Protein AF-A0A945AAD3-F1 (afdb_monomer)

Sequence (57 aa):
MDRWPETIVVFLNKKMGCVGCSMAPFETLSEAANIYGLCCTRFINDLQARINSQEMA

Mean predicted aligned error: 3.87 Å

Nearest PDB structures (foldseek):
  3vfz-assembly3_B  TM=5.479E-01  e=3.309E+00  Mycobacterium tuberculosis
  2of7-assembly1_A-2  TM=5.257E-01  e=4.471E+00  Streptomyces coelicolor
  7l7b-assembly1_F  TM=5.881E-01  e=7.236E+00  Clostridia bacterium
  3qkx-assembly1_A  TM=5.028E-01  e=7.685E+00  Haemophilus influenzae

Radius of gyration: 11.2 Å; Cα contacts (8 Å, |Δi|>4): 30; chains: 1; bounding box: 31×20×25 Å

pLDDT: mean 89.21, std 9.44, range [50.19, 96.44]

Secondary structure (DSSP, 8-state):
--S-GGGHHHHHHTT-GGGGSTTGGGS-HHHHHHHTT--HHHHHHHHHHHHHHHHT-

Foldseek 3Di:
DVVQVQLVVLCVVLVNPCCPPPCNVVDDLVRSCVVSVHDSVVSVVSSVVRVVVVVVD

Solvent-accessible surface area (backbone atoms only — not comparable to full-atom values): 3548 Å² total; per-residue (Å²): 104,87,90,51,60,75,40,52,58,59,41,55,76,68,67,49,80,55,74,86,43,92,64,40,88,81,53,52,72,58,58,54,20,54,77,71,74,44,62,45,70,62,53,51,50,55,43,50,53,42,55,56,60,55,78,77,106

Structure (mmCIF, N/CA/C/O backbone):
data_AF-A0A945AAD3-F1
#
_entry.id   AF-A0A945AAD3-F1
#
loop_
_atom_site.group_PDB
_atom_site.id
_atom_site.type_symbol
_atom_site.label_atom_id
_atom_site.label_alt_id
_atom_site.label_comp_id
_atom_site.label_asym_id
_atom_site.label_entity_id
_atom_site.label_seq_id
_atom_site.pdbx_PDB_ins_code
_atom_site.Cartn_x
_atom_site.Cartn_y
_atom_site.Cartn_z
_atom_site.occupancy
_atom_site.B_iso_or_equiv
_atom_site.auth_seq_id
_atom_site.auth_comp_id
_atom_site.auth_asym_id
_atom_site.auth_atom_id
_atom_site.pdbx_PDB_model_num
ATOM 1 N N . MET A 1 1 ? -5.618 -8.735 -5.583 1.00 81.44 1 MET A N 1
ATOM 2 C CA . MET A 1 1 ? -6.437 -7.748 -4.836 1.00 81.44 1 MET A CA 1
ATOM 3 C C . MET A 1 1 ? -7.916 -8.119 -4.815 1.00 81.44 1 MET A C 1
ATOM 5 O O . MET A 1 1 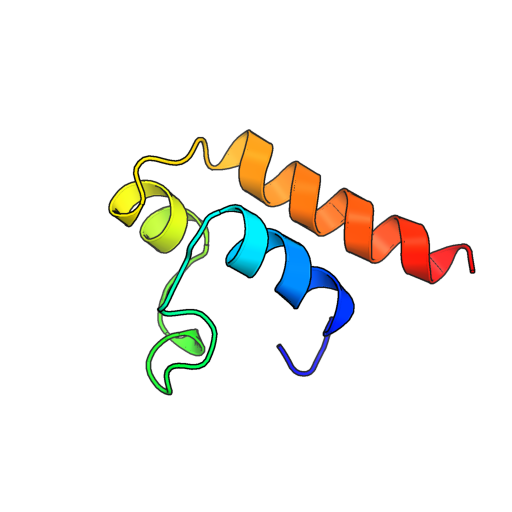? -8.702 -7.402 -4.221 1.00 81.44 1 MET A O 1
ATOM 9 N N . ASP A 1 2 ? -8.277 -9.280 -5.356 1.00 85.12 2 ASP A N 1
ATOM 10 C CA . ASP A 1 2 ? -9.646 -9.799 -5.402 1.00 85.12 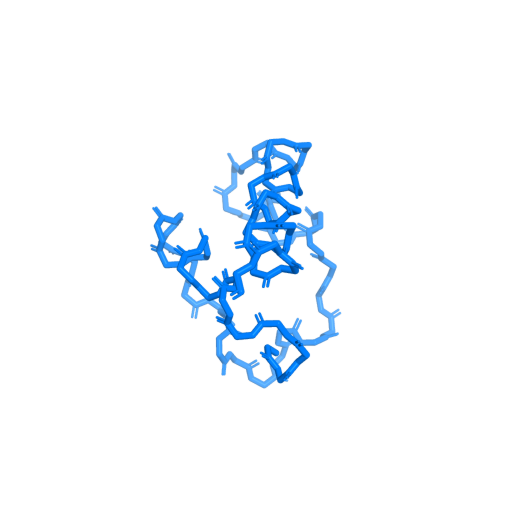2 ASP A CA 1
ATOM 11 C C . ASP A 1 2 ? -10.224 -10.140 -4.026 1.00 85.12 2 ASP A C 1
ATOM 13 O O . ASP A 1 2 ? -11.421 -10.006 -3.811 1.00 85.12 2 ASP A O 1
ATOM 17 N N . ARG A 1 3 ? -9.373 -10.565 -3.081 1.00 88.69 3 ARG A N 1
ATOM 18 C C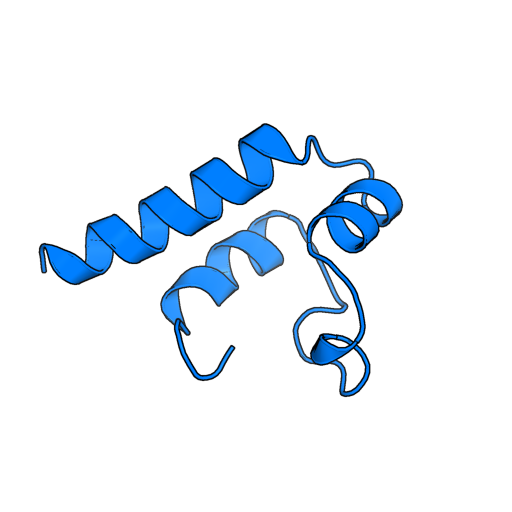A . ARG A 1 3 ? -9.811 -10.964 -1.737 1.00 88.69 3 ARG A CA 1
ATOM 19 C C . ARG A 1 3 ? -10.120 -9.782 -0.813 1.00 88.69 3 ARG A C 1
ATOM 21 O O . ARG A 1 3 ? -11.030 -9.889 -0.007 1.00 88.69 3 ARG A O 1
ATOM 28 N N . TRP A 1 4 ? -9.343 -8.704 -0.918 1.00 92.12 4 TRP A N 1
ATOM 29 C CA . TRP A 1 4 ? -9.422 -7.530 -0.037 1.00 92.12 4 TRP A CA 1
ATOM 30 C C . TRP A 1 4 ? -9.225 -6.240 -0.845 1.00 92.12 4 TRP A C 1
ATOM 32 O O . TRP A 1 4 ? -8.149 -5.628 -0.784 1.00 92.12 4 TRP A O 1
ATOM 42 N N . PRO A 1 5 ? -10.202 -5.843 -1.675 1.00 91.62 5 PRO A N 1
ATOM 43 C CA . PRO A 1 5 ? -10.099 -4.646 -2.510 1.00 91.62 5 PRO A CA 1
ATOM 44 C C . PRO A 1 5 ? -9.867 -3.358 -1.698 1.00 91.62 5 PRO A C 1
ATOM 46 O O . PRO A 1 5 ? -9.178 -2.449 -2.154 1.00 91.62 5 PRO A O 1
ATOM 49 N N . GLU A 1 6 ? -10.338 -3.283 -0.457 1.00 92.44 6 GLU A N 1
ATOM 50 C CA . GLU A 1 6 ? -10.113 -2.173 0.473 1.00 92.44 6 GLU A CA 1
ATOM 51 C C . GLU A 1 6 ? -8.628 -1.909 0.762 1.00 92.44 6 GLU A C 1
ATOM 53 O O . GLU A 1 6 ? -8.241 -0.791 1.112 1.00 92.44 6 GLU A O 1
ATOM 58 N N . THR A 1 7 ? -7.766 -2.914 0.585 1.00 93.88 7 THR A N 1
ATOM 59 C CA . THR A 1 7 ? -6.324 -2.762 0.803 1.00 93.88 7 THR A CA 1
ATOM 60 C C . THR A 1 7 ? -5.639 -1.968 -0.307 1.00 93.88 7 THR A C 1
ATOM 62 O O . THR A 1 7 ? -4.571 -1.410 -0.056 1.00 93.88 7 THR A O 1
ATOM 65 N N . ILE A 1 8 ? -6.264 -1.817 -1.487 1.00 92.19 8 ILE A N 1
ATOM 66 C CA . ILE A 1 8 ? -5.728 -1.074 -2.646 1.00 92.19 8 ILE A CA 1
ATOM 67 C C . ILE A 1 8 ? -5.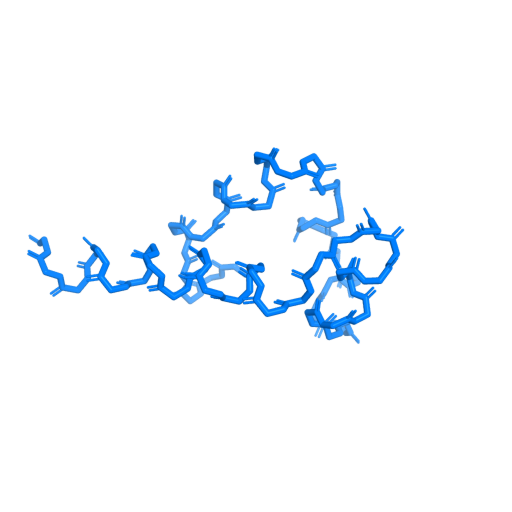237 0.320 -2.232 1.00 92.19 8 ILE A C 1
ATOM 69 O O . ILE A 1 8 ? -4.142 0.743 -2.609 1.00 92.19 8 ILE A O 1
ATOM 73 N N . VAL A 1 9 ? -6.009 1.022 -1.396 1.00 92.00 9 VAL A N 1
ATOM 74 C CA . VAL A 1 9 ? -5.679 2.385 -0.952 1.00 92.00 9 VAL A CA 1
ATOM 75 C C . VAL A 1 9 ? -4.352 2.453 -0.187 1.00 92.00 9 VAL A C 1
ATOM 77 O O . VAL A 1 9 ? -3.650 3.460 -0.256 1.00 92.00 9 VAL A O 1
ATOM 80 N N . VAL A 1 10 ? -3.958 1.381 0.511 1.00 94.19 10 VAL A N 1
ATOM 81 C CA . VAL A 1 10 ? -2.689 1.319 1.254 1.00 94.19 10 VAL A CA 1
ATOM 82 C C . VAL A 1 10 ? -1.501 1.344 0.294 1.00 94.19 10 VAL A C 1
ATOM 84 O O . VAL A 1 10 ? -0.527 2.050 0.560 1.00 94.19 10 VAL A O 1
ATOM 87 N N . PHE A 1 11 ? -1.598 0.617 -0.821 1.00 93.75 11 PHE A N 1
ATOM 88 C CA . PHE A 1 11 ? -0.575 0.586 -1.868 1.00 93.75 11 PHE A CA 1
ATOM 89 C C . PHE A 1 11 ? -0.503 1.923 -2.613 1.00 93.75 11 PHE A C 1
ATOM 91 O O . PHE A 1 11 ? 0.588 2.469 -2.794 1.00 93.75 11 PHE A O 1
ATOM 98 N N . LEU A 1 12 ? -1.656 2.502 -2.969 1.00 91.44 12 LEU A N 1
ATOM 99 C CA . LEU A 1 12 ? -1.726 3.803 -3.646 1.00 91.44 12 LEU A CA 1
ATOM 100 C C . LEU A 1 12 ? -1.137 4.934 -2.789 1.00 91.44 12 LEU A C 1
ATOM 102 O O . LEU A 1 12 ? -0.340 5.730 -3.284 1.00 91.44 12 LEU A O 1
ATOM 106 N N . ASN A 1 13 ? -1.439 4.963 -1.487 1.00 92.88 13 ASN A N 1
ATOM 107 C CA . ASN A 1 13 ? -0.883 5.952 -0.555 1.00 92.88 13 ASN A CA 1
ATOM 108 C C . ASN A 1 13 ? 0.643 5.854 -0.417 1.00 92.88 13 ASN A C 1
ATOM 110 O O . ASN A 1 13 ? 1.308 6.850 -0.142 1.00 92.88 13 ASN A O 1
ATOM 114 N N . LYS A 1 14 ? 1.203 4.658 -0.620 1.00 92.38 14 LYS A N 1
ATOM 115 C CA . LYS A 1 14 ? 2.650 4.409 -0.626 1.00 92.38 14 LYS A CA 1
ATOM 116 C C . LYS A 1 14 ? 3.274 4.551 -2.020 1.00 92.38 14 LYS A C 1
ATOM 118 O O . LYS A 1 14 ? 4.452 4.255 -2.183 1.00 92.38 14 LYS A O 1
ATOM 123 N N . LYS A 1 15 ? 2.501 5.025 -3.009 1.00 90.06 15 LYS A N 1
ATOM 124 C CA . LYS A 1 15 ? 2.902 5.209 -4.414 1.00 90.06 15 LYS A CA 1
ATOM 125 C C . LYS A 1 15 ? 3.452 3.929 -5.057 1.00 90.06 15 LYS A C 1
ATOM 127 O O . LYS A 1 15 ? 4.332 3.989 -5.912 1.00 90.06 15 LYS A O 1
ATOM 132 N N . MET A 1 16 ? 2.925 2.772 -4.655 1.00 89.69 16 MET A N 1
ATOM 133 C CA . MET A 1 16 ? 3.314 1.490 -5.234 1.00 89.69 16 MET A CA 1
ATOM 134 C C . MET A 1 16 ? 2.621 1.297 -6.583 1.00 89.69 16 MET A C 1
ATOM 136 O O . MET A 1 16 ? 1.417 1.056 -6.645 1.00 89.69 16 MET A O 1
ATOM 140 N N . GLY A 1 17 ? 3.387 1.405 -7.670 1.00 80.81 17 GLY A N 1
ATOM 141 C CA . GLY A 1 17 ? 2.880 1.254 -9.037 1.00 80.81 17 GLY A CA 1
ATOM 142 C C . GLY A 1 17 ? 2.666 -0.203 -9.459 1.00 80.81 17 GLY A C 1
ATOM 143 O O . GLY A 1 17 ? 1.896 -0.470 -10.376 1.00 80.81 17 GLY A O 1
ATOM 144 N N . CYS A 1 18 ? 3.305 -1.156 -8.772 1.00 79.06 18 CYS A N 1
ATOM 145 C CA . CYS A 1 18 ? 3.270 -2.576 -9.140 1.00 79.06 18 CYS A CA 1
ATOM 146 C C . CYS A 1 18 ? 1.937 -3.263 -8.839 1.00 79.06 18 CYS A C 1
ATOM 148 O O . CYS A 1 18 ? 1.723 -4.375 -9.308 1.00 79.06 18 CYS A O 1
ATOM 150 N N . VAL A 1 19 ? 1.059 -2.654 -8.037 1.00 82.56 19 VAL A N 1
ATOM 151 C CA . VAL A 1 19 ? -0.004 -3.400 -7.358 1.00 82.56 19 VAL A CA 1
ATOM 152 C C . VAL A 1 19 ? -0.971 -4.090 -8.337 1.00 82.56 19 VAL A C 1
ATOM 154 O O . VAL A 1 19 ? -1.395 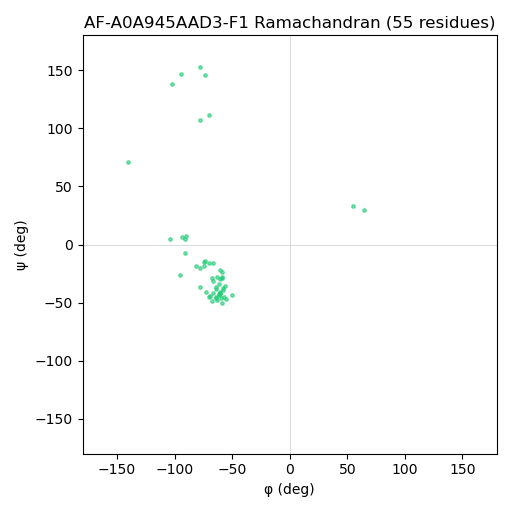-5.208 -8.076 1.00 82.56 19 VAL A O 1
ATOM 157 N N . GLY A 1 20 ? -1.250 -3.488 -9.498 1.00 82.00 20 GLY A N 1
ATOM 158 C CA . GLY A 1 20 ? -2.098 -4.064 -10.556 1.00 82.00 20 GLY A CA 1
ATOM 159 C C . GLY A 1 20 ? -1.358 -4.847 -11.650 1.00 82.00 20 GLY A C 1
ATOM 160 O O . GLY A 1 20 ? -1.968 -5.209 -12.651 1.00 82.00 20 GLY A O 1
ATOM 161 N N . CYS A 1 21 ? -0.050 -5.070 -11.510 1.00 86.25 21 CYS A N 1
ATOM 162 C CA . CYS A 1 21 ? 0.746 -5.796 -12.498 1.00 86.25 21 CYS A CA 1
ATOM 163 C C . CYS A 1 21 ? 0.446 -7.303 -12.452 1.00 86.25 21 CYS A C 1
ATOM 165 O O . CYS A 1 21 ? 0.264 -7.872 -11.378 1.00 86.25 21 CYS A O 1
ATOM 167 N N . SER A 1 22 ? 0.487 -7.982 -13.602 1.00 89.31 22 SER A N 1
ATOM 168 C CA . SER A 1 22 ? 0.337 -9.445 -13.685 1.00 89.31 22 SER A CA 1
ATOM 169 C C . SER A 1 22 ? 1.419 -10.217 -12.918 1.00 89.31 22 SER A C 1
ATOM 171 O O . SER A 1 22 ? 1.199 -11.364 -12.543 1.00 89.31 22 SER A O 1
ATOM 173 N N . MET A 1 23 ? 2.571 -9.587 -12.666 1.00 88.31 23 MET A N 1
ATOM 174 C CA . MET A 1 23 ? 3.672 -10.151 -11.878 1.00 88.31 23 MET A CA 1
ATOM 175 C C . MET A 1 23 ? 3.462 -10.016 -10.361 1.00 88.31 23 MET A C 1
ATOM 177 O O . MET A 1 23 ? 4.091 -10.745 -9.602 1.00 88.31 23 MET A O 1
ATOM 181 N N . ALA A 1 24 ? 2.578 -9.123 -9.901 1.00 88.88 24 ALA A N 1
ATOM 182 C CA . ALA A 1 24 ? 2.408 -8.823 -8.476 1.00 88.88 24 ALA A CA 1
ATOM 183 C C . ALA A 1 24 ? 2.076 -10.044 -7.586 1.00 88.88 24 ALA A C 1
ATOM 185 O O . ALA A 1 24 ? 2.581 -10.095 -6.469 1.00 88.88 24 ALA A O 1
ATOM 186 N N . PRO A 1 25 ? 1.289 -11.052 -8.027 1.00 89.88 25 PRO A N 1
ATOM 187 C CA . PRO A 1 25 ? 1.011 -12.241 -7.212 1.00 89.88 25 PRO A CA 1
ATOM 188 C C . PRO A 1 25 ? 2.228 -13.136 -6.943 1.00 89.88 25 PRO A C 1
ATOM 190 O O . PRO A 1 25 ? 2.156 -13.999 -6.072 1.00 89.88 25 PRO A O 1
ATOM 193 N N . PHE A 1 26 ? 3.313 -12.967 -7.703 1.00 92.00 26 PHE A N 1
ATOM 194 C CA . PHE A 1 26 ? 4.543 -13.750 -7.562 1.00 92.00 26 PHE A CA 1
ATOM 195 C C . PHE A 1 26 ? 5.555 -13.101 -6.609 1.00 92.00 26 PHE A C 1
ATOM 197 O O . PHE A 1 26 ? 6.570 -13.715 -6.298 1.00 92.00 26 PHE A O 1
ATOM 204 N N . GLU A 1 27 ? 5.286 -11.880 -6.148 1.00 90.62 27 GLU A N 1
ATOM 205 C CA . GLU A 1 27 ? 6.135 -11.132 -5.225 1.00 90.62 27 GLU A CA 1
ATOM 206 C C . GLU A 1 27 ? 5.561 -11.195 -3.804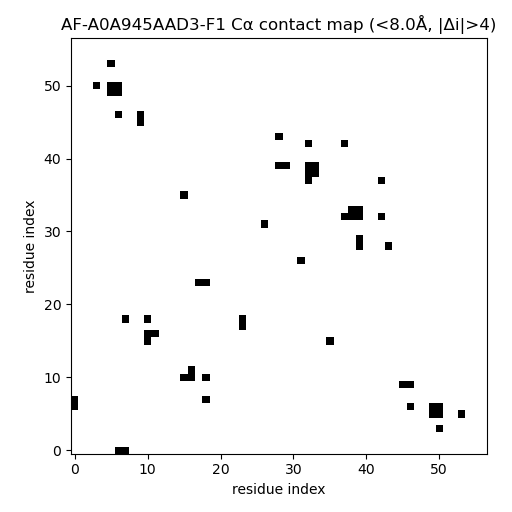 1.00 90.62 27 GLU A C 1
ATOM 208 O O . GLU A 1 27 ? 4.351 -11.063 -3.590 1.00 90.62 27 GLU A O 1
ATOM 213 N N . THR A 1 28 ? 6.420 -11.375 -2.798 1.00 93.75 28 THR A N 1
ATOM 214 C CA . THR A 1 28 ? 5.979 -11.273 -1.404 1.00 93.75 28 THR A CA 1
ATOM 215 C C . THR A 1 28 ? 5.831 -9.812 -0.973 1.00 93.75 28 THR A C 1
ATOM 217 O O . THR A 1 28 ? 6.547 -8.919 -1.422 1.00 93.75 28 THR A O 1
ATOM 220 N N . LEU A 1 29 ? 4.957 -9.548 0.003 1.00 92.94 29 LEU A N 1
ATOM 221 C CA . LEU A 1 29 ? 4.804 -8.197 0.565 1.00 92.94 29 LEU A CA 1
ATOM 222 C C . LEU A 1 29 ? 6.106 -7.650 1.172 1.00 92.94 29 LEU A C 1
ATOM 224 O O . LEU A 1 29 ? 6.299 -6.437 1.201 1.00 92.94 29 LEU A O 1
ATOM 228 N N . SER A 1 30 ? 6.994 -8.530 1.648 1.00 94.56 30 SER A N 1
ATOM 229 C CA . SER A 1 30 ? 8.295 -8.136 2.191 1.00 94.56 30 SER A CA 1
ATOM 230 C C . SER A 1 30 ? 9.265 -7.702 1.094 1.00 94.56 30 SER A C 1
ATOM 232 O O . SER A 1 30 ? 9.970 -6.711 1.275 1.00 94.56 30 SER A O 1
ATOM 234 N N . GLU A 1 31 ? 9.300 -8.405 -0.041 1.00 94.62 31 GLU A N 1
ATOM 235 C CA . GLU A 1 31 ? 10.093 -7.999 -1.209 1.00 94.62 31 GLU A CA 1
ATOM 236 C C . GLU A 1 31 ? 9.596 -6.666 -1.763 1.00 94.62 31 GLU A C 1
ATOM 238 O O . GLU A 1 31 ? 10.385 -5.731 -1.915 1.00 94.62 31 GLU A O 1
ATOM 243 N N . ALA A 1 32 ? 8.278 -6.537 -1.935 1.00 92.50 32 ALA A N 1
ATOM 244 C CA . ALA A 1 32 ? 7.649 -5.296 -2.359 1.00 92.50 32 ALA A CA 1
ATOM 245 C C . ALA A 1 32 ? 7.983 -4.141 -1.396 1.00 92.50 32 ALA A C 1
ATOM 247 O O . ALA A 1 32 ? 8.359 -3.050 -1.819 1.00 92.50 32 ALA A O 1
ATOM 248 N N . ALA A 1 33 ? 7.906 -4.368 -0.080 1.00 94.38 33 ALA A N 1
ATOM 249 C CA . ALA A 1 33 ? 8.284 -3.358 0.905 1.00 94.38 33 ALA A CA 1
ATOM 250 C C . ALA A 1 33 ? 9.758 -2.947 0.767 1.00 94.38 33 ALA A C 1
ATOM 252 O O . ALA A 1 33 ? 10.059 -1.756 0.801 1.00 94.38 33 ALA A O 1
ATOM 253 N N . ASN A 1 34 ? 10.664 -3.904 0.560 1.00 95.12 34 ASN A N 1
ATOM 254 C CA . ASN A 1 34 ? 12.090 -3.637 0.402 1.00 95.12 34 ASN A CA 1
ATOM 255 C C . ASN A 1 34 ? 12.399 -2.809 -0.859 1.00 95.12 34 ASN A C 1
ATOM 257 O O . ASN A 1 34 ? 13.127 -1.823 -0.772 1.00 95.12 34 ASN A O 1
ATOM 261 N N . ILE A 1 35 ? 11.800 -3.148 -2.007 1.00 92.56 35 ILE A N 1
ATOM 262 C CA . ILE A 1 35 ? 11.975 -2.417 -3.280 1.00 92.56 35 ILE A CA 1
ATOM 263 C C . ILE A 1 35 ? 11.571 -0.947 -3.140 1.00 92.56 35 ILE A C 1
ATOM 265 O O . ILE A 1 35 ? 12.234 -0.057 -3.670 1.00 92.56 35 ILE A O 1
ATOM 269 N N . TYR A 1 36 ? 10.496 -0.687 -2.397 1.00 92.31 36 TYR A N 1
ATOM 270 C CA . TYR A 1 36 ? 9.968 0.657 -2.178 1.00 92.31 36 TYR A CA 1
ATOM 271 C C . TYR A 1 36 ? 10.550 1.355 -0.933 1.00 92.31 36 TYR A C 1
ATOM 273 O O . TYR A 1 36 ? 10.109 2.454 -0.593 1.00 92.31 36 TYR A O 1
ATOM 281 N N . GLY A 1 37 ? 11.523 0.751 -0.239 1.00 95.00 37 GLY A N 1
ATOM 282 C CA . GLY A 1 37 ? 12.150 1.331 0.957 1.00 95.00 37 GLY A CA 1
ATOM 283 C C . GLY A 1 37 ? 11.192 1.498 2.145 1.00 95.00 37 GLY A C 1
ATOM 284 O O . GLY A 1 37 ? 11.332 2.422 2.947 1.00 95.00 37 GLY A O 1
ATOM 285 N N . LEU A 1 38 ? 10.183 0.635 2.247 1.00 95.12 38 LEU A N 1
ATOM 286 C CA . LEU A 1 38 ? 9.140 0.676 3.265 1.00 95.12 38 LEU A CA 1
ATOM 287 C C . LEU A 1 38 ? 9.490 -0.217 4.460 1.00 95.12 38 LEU A C 1
ATOM 289 O O . LEU A 1 38 ? 10.033 -1.311 4.323 1.00 95.12 38 LEU A O 1
ATOM 293 N N . CYS A 1 39 ? 9.070 0.198 5.656 1.00 96.00 39 CYS A N 1
ATOM 294 C CA . CYS A 1 39 ? 9.080 -0.687 6.817 1.00 96.00 39 CYS A CA 1
ATOM 295 C C . CYS A 1 39 ? 8.007 -1.775 6.650 1.00 96.00 39 CYS A C 1
ATOM 297 O O . CYS A 1 39 ? 6.810 -1.478 6.724 1.00 96.00 39 CYS A O 1
ATOM 299 N N . CYS A 1 40 ? 8.436 -3.029 6.472 1.00 94.62 40 CYS A N 1
ATOM 300 C CA . CYS A 1 40 ? 7.543 -4.170 6.258 1.00 94.62 40 CYS A CA 1
ATOM 301 C C . CYS A 1 40 ? 6.497 -4.307 7.377 1.00 94.62 40 CYS A C 1
ATOM 303 O O . CYS A 1 40 ? 5.307 -4.399 7.096 1.00 94.62 40 CYS A O 1
ATOM 305 N N . THR A 1 41 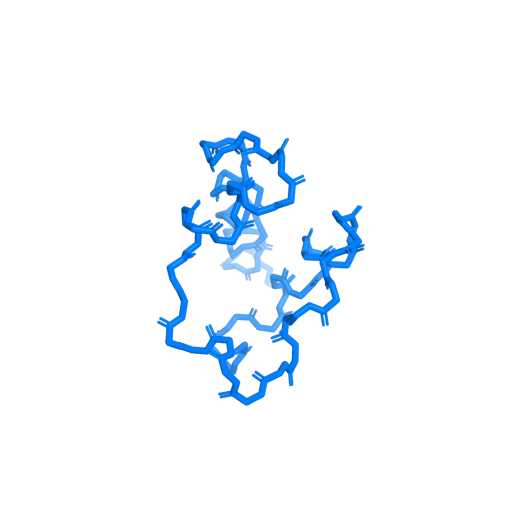? 6.900 -4.221 8.647 1.00 95.94 41 THR A N 1
ATOM 306 C CA . THR A 1 41 ? 5.971 -4.341 9.785 1.00 95.94 41 THR A CA 1
ATOM 307 C C . THR A 1 41 ? 4.875 -3.279 9.754 1.00 95.94 41 THR A C 1
ATOM 309 O O . THR A 1 41 ? 3.696 -3.592 9.901 1.00 95.94 41 THR A O 1
ATOM 312 N N . ARG A 1 42 ? 5.240 -2.015 9.505 1.00 95.50 42 ARG A N 1
ATOM 313 C CA . ARG A 1 42 ? 4.260 -0.926 9.398 1.00 95.50 42 ARG A CA 1
ATOM 314 C C . ARG A 1 42 ? 3.330 -1.129 8.205 1.00 95.50 42 ARG A C 1
ATOM 316 O O . ARG A 1 42 ? 2.140 -0.861 8.305 1.00 95.50 42 ARG A O 1
ATOM 323 N N . PHE A 1 43 ? 3.865 -1.618 7.091 1.00 95.31 43 PHE A N 1
ATOM 324 C CA . PHE A 1 43 ? 3.077 -1.887 5.900 1.00 95.31 43 PHE A CA 1
ATOM 325 C C . PHE A 1 43 ? 2.025 -2.979 6.131 1.00 95.31 43 PHE A C 1
ATOM 327 O O . PHE A 1 43 ? 0.861 -2.762 5.804 1.00 95.31 43 PHE A O 1
ATOM 334 N N . ILE A 1 44 ? 2.400 -4.096 6.760 1.00 95.38 44 ILE A N 1
ATOM 335 C CA . ILE A 1 44 ? 1.459 -5.164 7.121 1.00 95.38 44 ILE A CA 1
ATOM 336 C C . ILE A 1 44 ? 0.389 -4.656 8.095 1.00 95.38 44 ILE A C 1
ATOM 338 O O . ILE A 1 44 ? -0.793 -4.918 7.880 1.00 95.38 44 ILE A O 1
ATOM 342 N N . ASN A 1 45 ? 0.774 -3.871 9.105 1.00 96.44 45 ASN A N 1
ATOM 343 C CA . ASN A 1 45 ? -0.182 -3.295 10.054 1.00 96.44 45 ASN A CA 1
ATOM 344 C C . ASN A 1 45 ? -1.211 -2.388 9.360 1.00 96.44 45 ASN A C 1
ATOM 346 O O . ASN A 1 45 ? -2.399 -2.463 9.665 1.00 96.44 45 ASN A O 1
ATOM 350 N N . ASP A 1 46 ? -0.784 -1.566 8.396 1.00 95.19 46 ASP A N 1
ATOM 351 C CA . ASP A 1 46 ? -1.699 -0.714 7.629 1.00 95.19 46 ASP A CA 1
ATOM 352 C C . ASP A 1 46 ? -2.694 -1.543 6.793 1.00 95.19 46 ASP A C 1
ATOM 354 O O . ASP A 1 46 ? -3.854 -1.153 6.656 1.00 95.19 46 ASP A O 1
ATOM 358 N N . LEU A 1 47 ? -2.262 -2.685 6.240 1.00 94.88 47 LEU A N 1
ATOM 359 C CA . LEU A 1 47 ? -3.139 -3.607 5.507 1.00 94.88 47 LEU A CA 1
ATOM 360 C C . LEU A 1 47 ? -4.162 -4.259 6.444 1.00 94.88 47 LEU A C 1
ATOM 362 O O . LEU A 1 47 ? -5.358 -4.234 6.160 1.00 94.88 47 LEU A O 1
ATOM 366 N N . GLN A 1 48 ? -3.706 -4.781 7.585 1.00 95.56 48 GLN A N 1
ATOM 367 C CA . GLN A 1 48 ? -4.573 -5.399 8.591 1.00 95.56 48 GLN A CA 1
ATOM 368 C C . GLN A 1 48 ? -5.600 -4.413 9.144 1.00 95.56 48 GLN A C 1
ATOM 370 O O . GLN A 1 48 ? -6.768 -4.762 9.290 1.00 95.56 48 GLN A O 1
ATOM 375 N N . ALA A 1 49 ? -5.199 -3.164 9.393 1.00 94.94 49 ALA A N 1
ATOM 376 C CA . ALA A 1 49 ? -6.115 -2.126 9.842 1.00 94.94 49 ALA A CA 1
ATOM 377 C C . ALA A 1 49 ? -7.263 -1.907 8.844 1.00 94.94 49 ALA A C 1
ATOM 379 O O . ALA A 1 49 ? -8.398 -1.704 9.268 1.00 94.94 49 ALA A O 1
ATOM 380 N N . ARG A 1 50 ? -7.003 -1.981 7.529 1.00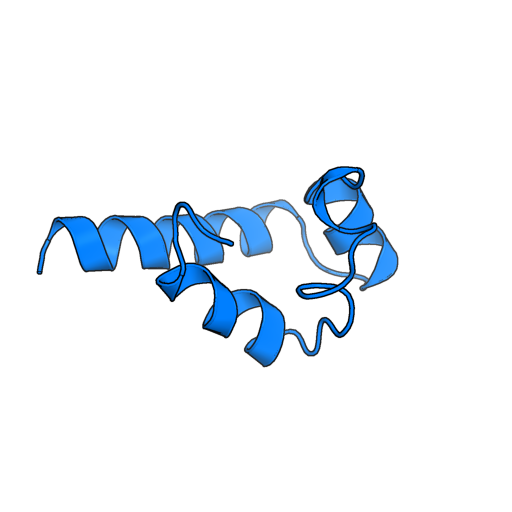 94.19 50 ARG A N 1
ATOM 381 C CA . ARG A 1 50 ? -8.059 -1.855 6.510 1.00 94.19 50 ARG A CA 1
ATOM 382 C C . ARG A 1 50 ? -8.992 -3.055 6.484 1.00 94.19 50 ARG A C 1
ATOM 384 O O . ARG A 1 50 ? -10.196 -2.836 6.501 1.00 94.19 50 ARG A O 1
ATOM 391 N N . ILE A 1 51 ? -8.447 -4.268 6.524 1.00 94.12 51 ILE A N 1
ATOM 392 C CA . ILE A 1 51 ? -9.237 -5.510 6.550 1.00 94.12 5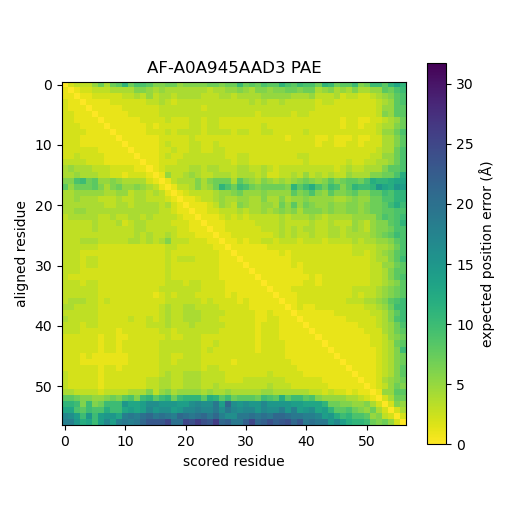1 ILE A CA 1
ATOM 393 C C . ILE A 1 51 ? -10.166 -5.513 7.774 1.00 94.12 51 ILE A C 1
ATOM 395 O O . ILE A 1 51 ? -11.381 -5.639 7.649 1.00 94.12 51 ILE A O 1
ATOM 399 N N . ASN A 1 52 ? -9.616 -5.247 8.961 1.00 92.19 52 ASN A N 1
ATOM 400 C CA . ASN A 1 52 ? -10.383 -5.246 10.208 1.00 92.19 52 ASN A CA 1
ATOM 401 C C . ASN A 1 52 ? -11.415 -4.106 10.279 1.00 92.19 52 ASN A C 1
ATOM 403 O O . ASN A 1 52 ? -12.445 -4.250 10.928 1.00 92.19 52 ASN A O 1
ATOM 407 N N . SER A 1 53 ? -11.160 -2.970 9.618 1.00 80.88 53 SER A N 1
ATOM 408 C CA . SER A 1 53 ? -12.129 -1.864 9.559 1.00 80.88 53 SER A CA 1
ATOM 409 C C . SER A 1 53 ? -13.304 -2.146 8.615 1.00 80.88 53 SER A C 1
ATOM 411 O O . SER A 1 53 ? -14.283 -1.409 8.653 1.00 80.88 53 SER A O 1
ATOM 413 N N . GLN A 1 54 ? -13.213 -3.153 7.739 1.00 67.62 54 GLN A N 1
ATOM 414 C CA . GLN A 1 54 ? -14.332 -3.598 6.899 1.00 67.62 54 GLN A CA 1
ATOM 415 C C . GLN A 1 54 ? -15.092 -4.770 7.512 1.00 67.62 54 GLN A C 1
ATOM 417 O O . GLN A 1 54 ? -16.284 -4.881 7.282 1.00 67.62 54 GLN A O 1
ATOM 422 N N . GLU A 1 55 ? -14.455 -5.589 8.349 1.00 63.81 55 GLU A N 1
ATOM 423 C CA . GLU A 1 55 ? -15.155 -6.662 9.071 1.00 63.81 55 GLU A CA 1
ATOM 424 C C . GLU A 1 55 ? -16.104 -6.132 10.167 1.00 63.81 55 GLU A C 1
ATOM 426 O O . GLU A 1 55 ? -16.978 -6.849 10.647 1.00 63.81 55 GLU A O 1
ATOM 431 N N . MET A 1 56 ? -15.950 -4.861 10.552 1.00 55.53 56 MET A N 1
ATOM 432 C CA . MET A 1 56 ? -16.772 -4.185 11.562 1.00 55.53 56 MET A CA 1
ATOM 433 C C . MET A 1 56 ? -17.814 -3.212 10.970 1.00 55.53 56 MET A C 1
ATOM 435 O O . MET A 1 56 ? -18.454 -2.486 11.734 1.00 55.53 56 MET A O 1
ATOM 439 N N . ALA A 1 57 ? -17.939 -3.144 9.639 1.00 50.19 57 ALA A N 1
ATOM 440 C CA . ALA A 1 57 ? -18.860 -2.264 8.911 1.00 50.19 57 ALA A CA 1
ATOM 441 C C . ALA A 1 57 ? -19.964 -3.080 8.227 1.00 50.19 57 ALA A C 1
ATOM 443 O O . ALA A 1 57 ? -21.125 -2.612 8.256 1.00 50.19 57 ALA A O 1
#